Protein AF-A0A8B5Y4Z5-F1 (afdb_monomer_lite)

Structure (mmCIF, N/CA/C/O backbone):
data_AF-A0A8B5Y4Z5-F1
#
_entry.id   AF-A0A8B5Y4Z5-F1
#
loop_
_atom_site.group_PDB
_atom_site.id
_atom_site.type_symbol
_atom_site.label_atom_id
_atom_site.label_alt_id
_atom_site.label_comp_id
_atom_site.label_asym_id
_atom_site.label_entity_id
_atom_site.label_seq_id
_atom_site.pdbx_PDB_ins_code
_atom_site.Cartn_x
_atom_site.Cartn_y
_atom_site.Cartn_z
_atom_site.occupancy
_atom_site.B_iso_or_equiv
_atom_site.auth_seq_id
_atom_site.auth_comp_id
_atom_site.auth_asym_id
_atom_site.auth_atom_id
_atom_site.pdbx_PDB_model_num
ATOM 1 N N . MET A 1 1 ? 38.225 -10.756 -61.029 1.00 57.84 1 MET A N 1
ATOM 2 C CA . MET A 1 1 ? 37.101 -9.796 -60.973 1.00 57.84 1 MET A CA 1
ATOM 3 C C . MET A 1 1 ? 37.407 -8.609 -61.860 1.00 57.84 1 MET A C 1
ATOM 5 O O . MET A 1 1 ? 38.367 -7.887 -61.591 1.00 57.84 1 MET A O 1
ATOM 9 N N . ASN A 1 2 ? 36.592 -8.432 -62.895 1.00 83.44 2 ASN A N 1
ATOM 10 C CA . ASN A 1 2 ? 36.588 -7.263 -63.770 1.00 83.44 2 ASN A CA 1
ATOM 11 C C . ASN A 1 2 ? 36.219 -6.004 -62.944 1.00 83.44 2 ASN A C 1
ATOM 13 O O . ASN A 1 2 ? 35.467 -6.093 -61.970 1.00 83.44 2 ASN A O 1
ATOM 17 N N . LYS A 1 3 ? 36.760 -4.824 -63.281 1.00 79.56 3 LYS A N 1
ATOM 18 C CA . LYS A 1 3 ? 36.442 -3.559 -62.584 1.00 79.56 3 LYS A CA 1
ATOM 19 C C . LYS A 1 3 ? 34.935 -3.280 -62.596 1.00 79.56 3 LYS A C 1
ATOM 21 O O . LYS A 1 3 ? 34.400 -2.838 -61.585 1.00 79.56 3 LYS A O 1
ATOM 26 N N . GLN A 1 4 ? 34.262 -3.615 -63.695 1.00 80.06 4 GLN A N 1
ATOM 27 C CA . GLN A 1 4 ? 32.810 -3.480 -63.829 1.00 80.06 4 GLN A CA 1
ATOM 28 C C . GLN A 1 4 ? 32.056 -4.336 -62.799 1.00 80.06 4 GLN A C 1
ATOM 30 O O . GLN A 1 4 ? 31.191 -3.823 -62.100 1.00 80.06 4 GLN A O 1
ATOM 35 N N . GLU A 1 5 ? 32.460 -5.593 -62.594 1.00 86.06 5 GLU A N 1
ATOM 36 C CA . GLU A 1 5 ? 31.840 -6.486 -61.599 1.00 86.06 5 GLU A CA 1
ATOM 37 C C . GLU A 1 5 ? 31.985 -5.964 -60.162 1.00 86.06 5 GLU A C 1
ATOM 39 O O . GLU A 1 5 ? 31.072 -6.110 -59.349 1.00 86.06 5 GLU A O 1
ATOM 44 N N . LYS A 1 6 ? 33.126 -5.343 -59.826 1.00 86.38 6 LYS A N 1
ATOM 45 C CA . LYS A 1 6 ? 33.349 -4.747 -58.495 1.00 86.38 6 LYS A CA 1
ATOM 46 C C . LYS A 1 6 ? 32.409 -3.574 -58.241 1.00 86.38 6 LYS A C 1
ATOM 48 O O . LYS A 1 6 ? 31.855 -3.475 -57.150 1.00 86.38 6 LYS A O 1
ATOM 53 N N . VAL A 1 7 ? 32.220 -2.721 -59.246 1.00 86.44 7 VAL A N 1
ATOM 54 C CA . VAL A 1 7 ? 31.331 -1.556 -59.168 1.00 86.44 7 VAL A CA 1
ATOM 55 C C . VAL A 1 7 ? 29.878 -2.004 -59.016 1.00 86.44 7 VAL A C 1
ATOM 57 O O . VAL A 1 7 ? 29.193 -1.545 -58.106 1.00 86.44 7 VAL A O 1
ATOM 60 N N . THR A 1 8 ? 29.426 -2.969 -59.820 1.00 88.94 8 THR A N 1
ATOM 61 C CA . THR A 1 8 ? 28.066 -3.517 -59.707 1.00 88.94 8 THR A CA 1
ATOM 62 C C . THR A 1 8 ? 27.821 -4.145 -58.333 1.00 88.94 8 THR A C 1
ATOM 64 O O . THR A 1 8 ? 26.786 -3.902 -57.714 1.00 88.94 8 THR A O 1
ATOM 67 N N . LYS A 1 9 ? 28.793 -4.905 -57.807 1.00 90.00 9 LYS A N 1
ATOM 68 C CA . LYS A 1 9 ? 28.699 -5.510 -56.470 1.00 90.00 9 LYS A CA 1
ATOM 69 C C . LYS A 1 9 ? 28.666 -4.463 -55.353 1.00 90.00 9 LYS A C 1
ATOM 71 O O . LYS A 1 9 ? 27.927 -4.643 -54.389 1.00 90.00 9 LYS A O 1
ATOM 76 N N . TYR A 1 10 ? 29.446 -3.389 -55.477 1.00 87.94 10 TYR A N 1
ATOM 77 C CA . TYR A 1 10 ? 29.441 -2.282 -54.521 1.00 87.94 10 TYR A CA 1
ATOM 78 C C . TYR A 1 10 ? 28.060 -1.631 -54.439 1.00 87.94 10 TYR A C 1
ATOM 80 O O . TYR A 1 10 ? 27.489 -1.574 -53.353 1.00 87.94 10 TYR A O 1
ATOM 88 N N . PHE A 1 11 ? 27.489 -1.224 -55.577 1.00 88.75 11 PHE A N 1
ATOM 89 C CA . PHE A 1 11 ? 26.169 -0.591 -55.596 1.00 88.75 11 PHE A CA 1
ATOM 90 C C . PHE A 1 11 ? 25.078 -1.514 -55.047 1.00 88.75 11 PHE A C 1
ATOM 92 O O . PHE A 1 11 ? 24.266 -1.075 -54.241 1.00 88.75 11 PHE A O 1
ATOM 99 N N . ALA A 1 12 ? 25.110 -2.810 -55.377 1.00 92.06 12 ALA A N 1
ATOM 100 C CA . ALA A 1 12 ? 24.152 -3.775 -54.838 1.00 92.06 12 ALA A CA 1
ATOM 101 C C . ALA A 1 12 ? 24.201 -3.892 -53.300 1.00 92.06 12 ALA A C 1
ATOM 103 O O . ALA A 1 12 ? 23.163 -4.058 -52.658 1.00 92.06 12 ALA A O 1
ATOM 104 N N . LEU A 1 13 ? 25.393 -3.818 -52.697 1.00 90.12 13 LEU A N 1
ATOM 105 C CA . LEU A 1 13 ? 25.554 -3.819 -51.238 1.00 90.12 13 LEU A CA 1
ATOM 106 C C . LEU A 1 13 ? 25.172 -2.468 -50.623 1.00 90.12 13 LEU A C 1
ATOM 108 O O . LEU A 1 13 ? 24.533 -2.437 -49.574 1.00 90.12 13 LEU A O 1
ATOM 112 N N . PHE A 1 14 ? 25.522 -1.370 -51.291 1.00 89.62 14 PHE A N 1
ATOM 113 C CA . PHE A 1 14 ? 2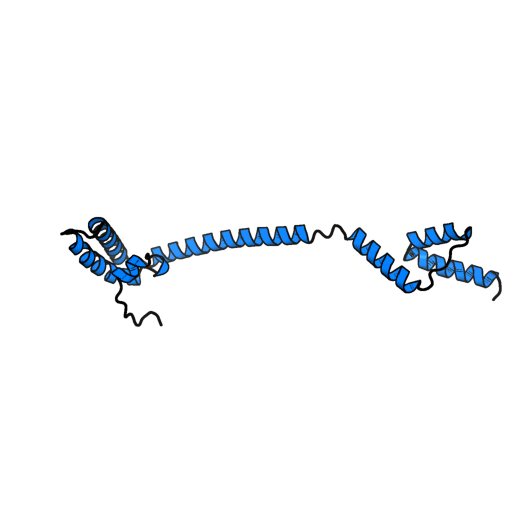5.221 -0.014 -50.850 1.00 89.62 14 PHE A CA 1
ATOM 114 C C . PHE A 1 14 ? 23.711 0.230 -50.750 1.00 89.62 14 PHE A C 1
ATOM 116 O O . PHE A 1 14 ? 23.242 0.680 -49.711 1.00 89.62 14 PHE A O 1
ATOM 123 N N . THR A 1 15 ? 22.932 -0.168 -51.762 1.00 91.69 15 THR A N 1
ATOM 124 C CA . THR A 1 15 ? 21.465 -0.022 -51.740 1.00 91.69 15 THR A CA 1
ATOM 125 C C . THR A 1 15 ? 20.826 -0.778 -50.573 1.00 91.69 15 THR A C 1
ATOM 127 O O . THR A 1 15 ? 19.868 -0.305 -49.972 1.00 91.69 15 THR A O 1
ATOM 130 N N . ARG A 1 16 ? 21.365 -1.946 -50.196 1.00 92.75 16 ARG A N 1
ATOM 131 C CA . ARG A 1 16 ? 20.882 -2.686 -49.016 1.00 92.75 16 ARG A CA 1
ATOM 132 C C . ARG A 1 16 ? 21.222 -1.968 -47.714 1.00 92.75 16 ARG A C 1
ATOM 134 O O . ARG A 1 16 ? 20.408 -1.956 -46.796 1.00 92.75 16 ARG A O 1
ATOM 141 N N . LEU A 1 17 ? 22.419 -1.387 -47.635 1.00 88.50 17 LEU A N 1
ATOM 142 C CA . LEU A 1 17 ? 22.855 -0.628 -46.468 1.00 88.50 17 LEU A CA 1
ATOM 143 C C . LEU A 1 17 ? 22.026 0.646 -46.285 1.00 88.50 17 LEU A C 1
ATOM 145 O O . LEU A 1 17 ? 21.666 0.962 -45.161 1.00 88.50 17 LEU A O 1
ATOM 149 N N . GLU A 1 18 ? 21.691 1.346 -47.365 1.00 91.31 18 GLU A N 1
ATOM 150 C CA . GLU A 1 18 ? 20.903 2.582 -47.331 1.00 91.31 18 GLU A CA 1
ATOM 151 C C . GLU A 1 18 ? 19.516 2.385 -46.704 1.00 91.31 18 GLU A C 1
ATOM 153 O O . GLU A 1 18 ? 19.073 3.221 -45.920 1.00 91.31 18 GLU A O 1
ATOM 158 N N . VAL A 1 19 ? 18.873 1.242 -46.968 1.00 92.75 19 VAL A N 1
ATOM 159 C CA . VAL A 1 19 ? 17.573 0.887 -46.374 1.00 92.75 19 VAL A CA 1
ATOM 160 C C . VAL A 1 19 ? 17.674 0.667 -44.862 1.00 92.75 19 VAL A C 1
ATOM 162 O O . VAL A 1 19 ? 16.780 1.062 -44.120 1.00 92.75 19 VAL A O 1
ATOM 165 N N . ILE A 1 20 ? 18.749 0.028 -44.396 1.00 88.94 20 ILE A N 1
ATOM 166 C CA . ILE A 1 20 ? 18.921 -0.347 -42.982 1.00 88.94 20 ILE A CA 1
ATOM 167 C C . ILE A 1 20 ? 19.523 0.809 -42.169 1.00 88.94 20 ILE A C 1
ATOM 169 O O . ILE A 1 20 ? 19.206 0.989 -40.997 1.00 88.94 20 ILE A O 1
ATOM 173 N N . ALA A 1 21 ? 20.414 1.582 -42.785 1.00 86.69 21 ALA A N 1
ATOM 174 C CA . ALA A 1 21 ? 21.290 2.540 -42.131 1.00 86.69 21 ALA A CA 1
ATOM 175 C C . ALA A 1 21 ? 21.547 3.773 -43.020 1.00 86.69 21 ALA A C 1
ATOM 177 O O . ALA A 1 21 ? 22.681 4.001 -43.463 1.00 86.69 21 ALA A O 1
ATOM 178 N N . PRO A 1 22 ? 20.526 4.616 -43.261 1.00 88.62 22 PRO A N 1
ATOM 179 C CA . PRO A 1 22 ? 20.614 5.721 -44.218 1.00 88.62 22 PRO A CA 1
ATOM 180 C C . PRO A 1 22 ? 21.686 6.750 -43.836 1.00 88.62 22 PRO A C 1
ATOM 182 O O . PRO A 1 22 ? 22.439 7.221 -44.687 1.00 88.62 22 PRO A O 1
ATOM 185 N N . LYS A 1 23 ? 21.828 7.050 -42.536 1.00 85.94 23 LYS A N 1
ATOM 186 C CA . LYS A 1 23 ? 22.854 7.976 -42.024 1.00 85.94 23 LYS A CA 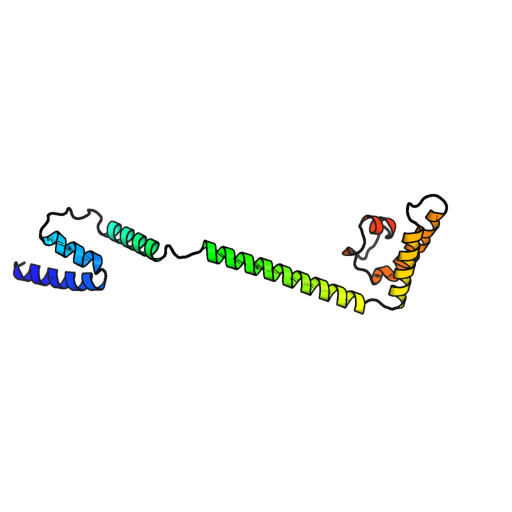1
ATOM 187 C C . LYS A 1 23 ? 24.273 7.455 -42.286 1.00 85.94 23 LYS A C 1
ATOM 189 O O . LYS A 1 23 ? 25.150 8.218 -42.682 1.00 85.94 23 LYS A O 1
ATOM 194 N N . THR A 1 24 ? 24.498 6.155 -42.095 1.00 85.81 24 THR A N 1
ATOM 195 C CA . THR A 1 24 ? 25.801 5.520 -42.340 1.00 85.81 24 THR A CA 1
ATOM 196 C C . THR A 1 24 ? 26.106 5.430 -43.831 1.00 85.81 24 THR A C 1
ATOM 198 O O . THR A 1 24 ? 27.235 5.702 -44.231 1.00 85.81 24 THR A O 1
ATOM 201 N N . ALA A 1 25 ? 25.112 5.103 -44.661 1.00 88.12 25 ALA A N 1
ATOM 202 C CA . ALA A 1 25 ? 25.267 5.066 -46.112 1.00 88.12 25 ALA A CA 1
ATOM 203 C C . ALA A 1 25 ? 25.650 6.447 -46.674 1.00 88.12 25 ALA A C 1
ATOM 205 O O . ALA A 1 25 ? 26.619 6.554 -47.423 1.00 88.12 25 ALA A O 1
ATOM 206 N N . ALA A 1 26 ? 24.978 7.516 -46.231 1.00 87.00 26 ALA A N 1
ATOM 207 C CA . ALA A 1 26 ? 25.333 8.888 -46.595 1.00 87.00 26 ALA A CA 1
ATOM 208 C C . ALA A 1 26 ? 26.771 9.249 -46.178 1.00 87.00 26 ALA A C 1
ATOM 210 O O . ALA A 1 26 ? 27.518 9.842 -46.956 1.00 87.00 26 ALA A O 1
ATOM 211 N N . MET A 1 27 ? 27.192 8.830 -44.978 1.00 83.25 27 MET A N 1
ATOM 212 C CA . MET A 1 27 ? 28.560 9.035 -44.493 1.00 83.25 27 MET A CA 1
ATOM 213 C C . MET A 1 27 ? 29.601 8.325 -45.373 1.00 83.25 27 MET A C 1
ATOM 215 O O . MET A 1 27 ? 30.643 8.894 -45.687 1.00 83.25 27 MET A O 1
ATOM 219 N N . MET A 1 28 ? 29.314 7.095 -45.813 1.00 83.50 28 MET A N 1
ATOM 220 C CA . MET A 1 28 ? 30.204 6.344 -46.705 1.00 83.50 28 MET A CA 1
ATOM 221 C C . MET A 1 28 ? 30.383 7.021 -48.067 1.00 83.50 28 MET A C 1
ATOM 223 O O . MET A 1 28 ? 31.475 6.949 -48.625 1.00 83.50 28 MET A O 1
ATOM 227 N N . VAL A 1 29 ? 29.355 7.704 -48.584 1.00 84.19 29 VAL A N 1
ATOM 228 C CA . VAL A 1 29 ? 29.453 8.472 -49.837 1.00 84.19 29 VAL A CA 1
ATOM 229 C C . VAL A 1 29 ? 30.392 9.671 -49.685 1.00 84.19 29 VAL A C 1
ATOM 231 O O . VAL A 1 29 ? 31.225 9.883 -50.565 1.00 84.19 29 VAL A O 1
ATOM 234 N N . ASP A 1 30 ? 30.339 10.403 -48.565 1.00 82.31 30 ASP A N 1
ATOM 235 C CA . ASP A 1 30 ? 31.278 11.512 -48.296 1.00 82.31 30 ASP A CA 1
ATOM 236 C C . ASP A 1 30 ? 32.737 11.026 -48.206 1.00 82.31 30 ASP A C 1
ATOM 238 O O . ASP A 1 30 ? 33.680 11.719 -48.603 1.00 82.31 30 ASP A O 1
ATOM 242 N N . PHE A 1 31 ? 32.931 9.791 -47.736 1.00 77.62 31 PHE A N 1
ATOM 243 C CA . PHE A 1 31 ? 34.246 9.169 -47.618 1.00 77.62 31 PHE A CA 1
ATOM 244 C C . PHE A 1 31 ? 34.824 8.630 -48.926 1.00 77.62 31 PHE A C 1
ATOM 246 O O . PHE A 1 31 ? 36.017 8.352 -48.963 1.00 77.62 31 PHE A O 1
ATOM 253 N N . LEU A 1 32 ? 34.067 8.540 -50.023 1.00 75.50 32 LEU A N 1
ATOM 254 C CA . LEU A 1 32 ? 34.615 8.062 -51.304 1.00 75.50 32 LEU A CA 1
ATOM 255 C C . LEU A 1 32 ? 35.784 8.924 -51.817 1.00 75.50 32 LEU A C 1
ATOM 257 O O . LEU A 1 32 ? 36.649 8.426 -52.535 1.00 75.50 32 LEU A O 1
ATOM 261 N N . SER A 1 33 ? 35.834 10.192 -51.406 1.00 69.94 33 SER A N 1
ATOM 262 C CA . SER A 1 33 ? 36.875 11.157 -51.779 1.00 69.94 33 SER A CA 1
ATOM 263 C C . SER A 1 33 ? 38.036 11.236 -50.775 1.00 69.94 33 SER A C 1
ATOM 265 O O . SER A 1 33 ? 38.989 11.978 -51.008 1.00 69.94 33 SER A O 1
ATOM 267 N N . LYS A 1 34 ? 37.966 10.526 -49.638 1.00 78.69 34 LYS A N 1
ATOM 268 C CA . LYS A 1 34 ? 38.900 10.658 -48.505 1.00 78.69 34 LYS A CA 1
ATOM 269 C C . LYS A 1 34 ? 39.376 9.284 -48.034 1.00 78.69 34 LYS A C 1
ATOM 271 O O . LYS A 1 34 ? 38.588 8.363 -47.862 1.00 78.69 34 LYS A O 1
ATOM 276 N N . TYR A 1 35 ? 40.669 9.141 -47.749 1.00 71.56 35 TYR A N 1
ATOM 277 C CA . TYR A 1 35 ? 41.153 7.918 -47.113 1.00 71.56 35 TYR A CA 1
ATOM 278 C C . TYR A 1 35 ? 40.753 7.907 -45.634 1.00 71.56 35 TYR A C 1
ATOM 280 O O . TYR A 1 35 ? 41.240 8.722 -44.851 1.00 71.56 35 TYR A O 1
ATOM 288 N N . VAL A 1 36 ? 39.881 6.973 -45.256 1.00 71.56 36 VAL A N 1
ATOM 289 C CA . VAL A 1 36 ? 39.482 6.743 -43.864 1.00 71.56 36 VAL A CA 1
ATOM 290 C C . VAL A 1 36 ? 39.914 5.338 -43.454 1.00 71.56 36 VAL A C 1
ATOM 292 O O . VAL A 1 36 ? 39.633 4.380 -44.180 1.00 71.56 36 VAL A O 1
ATOM 295 N N . PRO A 1 37 ? 40.597 5.177 -42.307 1.00 74.88 37 PRO A N 1
ATOM 296 C CA . PRO A 1 37 ? 40.953 3.858 -41.815 1.00 74.88 37 PRO A CA 1
ATOM 297 C C . PRO A 1 37 ? 39.684 3.070 -41.480 1.00 74.88 37 PRO A C 1
ATOM 299 O O . PRO A 1 37 ? 38.850 3.506 -40.687 1.00 74.88 37 PRO A O 1
ATOM 302 N N . ILE A 1 38 ? 39.555 1.885 -42.075 1.00 74.06 38 ILE A N 1
ATOM 303 C CA . ILE A 1 38 ? 38.465 0.961 -41.764 1.00 74.06 38 ILE A CA 1
ATOM 304 C C . ILE A 1 38 ? 38.657 0.473 -40.318 1.00 74.06 38 ILE A C 1
ATOM 306 O O . ILE A 1 38 ? 39.759 0.025 -39.976 1.00 74.06 38 ILE A O 1
ATOM 310 N N . PRO A 1 39 ? 37.626 0.541 -39.456 1.00 78.19 39 PRO A N 1
ATOM 311 C CA . PRO A 1 39 ? 37.713 0.012 -38.102 1.00 78.19 39 PRO A CA 1
ATOM 312 C C . PRO A 1 39 ? 38.104 -1.468 -38.122 1.00 78.19 39 PRO A C 1
ATOM 314 O O . PRO A 1 39 ? 37.492 -2.265 -38.831 1.00 78.19 39 PRO A O 1
ATOM 317 N N . LYS A 1 40 ? 39.102 -1.844 -37.313 1.00 80.75 40 LYS A N 1
ATOM 318 C CA . LYS A 1 40 ? 39.565 -3.240 -37.212 1.00 80.75 40 LYS A CA 1
ATOM 319 C C . LYS A 1 40 ? 38.438 -4.190 -36.782 1.00 80.75 40 LYS A C 1
ATOM 321 O O . LYS A 1 40 ? 38.339 -5.292 -37.302 1.00 80.75 40 LYS A O 1
ATOM 326 N N . GLU A 1 41 ? 37.564 -3.732 -35.886 1.00 87.94 41 GLU A N 1
ATOM 327 C CA . GLU A 1 41 ? 36.452 -4.501 -35.312 1.00 87.94 41 GLU A CA 1
ATOM 328 C C . GLU A 1 41 ? 35.099 -3.917 -35.750 1.00 87.94 41 GLU A C 1
ATOM 330 O O . GLU A 1 41 ? 34.295 -3.484 -34.923 1.00 87.94 41 GLU A O 1
ATOM 335 N N . PHE A 1 42 ? 34.848 -3.863 -37.062 1.00 84.75 42 PHE A N 1
ATOM 336 C CA . PHE A 1 42 ? 33.670 -3.176 -37.611 1.00 84.75 42 PHE A CA 1
ATOM 337 C C . PHE A 1 42 ? 32.336 -3.667 -37.020 1.00 84.75 42 PHE A C 1
ATOM 339 O O . PHE A 1 42 ? 31.450 -2.853 -36.773 1.00 84.75 42 PHE A O 1
ATOM 346 N N . HIS A 1 43 ? 32.207 -4.970 -36.742 1.00 87.81 43 HIS A N 1
ATOM 347 C CA . HIS A 1 43 ? 31.007 -5.545 -36.131 1.00 87.81 43 HIS A CA 1
ATOM 348 C C . HIS A 1 43 ? 30.738 -4.974 -34.734 1.00 87.81 43 HIS A C 1
ATOM 350 O O . HIS A 1 43 ? 29.626 -4.531 -34.464 1.00 87.81 43 HIS A O 1
ATOM 356 N N . LYS A 1 44 ? 31.759 -4.915 -33.871 1.00 89.38 44 LYS A N 1
ATOM 357 C CA . LYS A 1 44 ? 31.617 -4.361 -32.515 1.00 89.38 44 LYS A CA 1
ATOM 358 C C . LYS A 1 44 ? 31.353 -2.863 -32.550 1.00 89.38 44 LYS A C 1
ATOM 360 O O . LYS A 1 44 ? 30.529 -2.365 -31.792 1.00 89.38 44 LYS A O 1
ATOM 365 N N . SER A 1 45 ? 32.029 -2.133 -33.439 1.00 89.06 45 SER A N 1
ATOM 366 C CA . SER A 1 45 ? 31.782 -0.698 -33.612 1.00 89.06 45 SER A CA 1
ATOM 367 C C . SER A 1 45 ? 30.344 -0.420 -34.061 1.00 89.06 45 SER A C 1
ATOM 369 O O . SER A 1 45 ? 29.724 0.520 -33.569 1.00 89.06 45 SER A O 1
ATOM 371 N N . TRP A 1 46 ? 29.807 -1.254 -34.955 1.00 87.62 46 TRP A N 1
ATOM 372 C CA . TRP A 1 46 ? 28.419 -1.179 -35.405 1.00 87.62 46 TRP A CA 1
ATOM 373 C C . TRP A 1 46 ? 27.423 -1.452 -34.272 1.00 87.62 46 TRP A C 1
ATOM 375 O O . TRP A 1 46 ? 26.488 -0.676 -34.071 1.00 87.62 46 TRP A O 1
ATOM 385 N N . GLU A 1 47 ? 27.640 -2.523 -33.508 1.00 90.50 47 GLU A N 1
ATOM 386 C CA . GLU A 1 47 ? 26.793 -2.909 -32.376 1.00 90.50 47 GLU A CA 1
ATOM 387 C C . GLU A 1 47 ? 26.754 -1.820 -31.296 1.00 90.50 47 GLU A C 1
ATOM 389 O O . GLU A 1 47 ? 25.676 -1.378 -30.899 1.00 90.50 47 GLU A O 1
ATOM 394 N N . LEU A 1 48 ? 27.920 -1.307 -30.892 1.00 89.88 48 LEU A N 1
ATOM 395 C CA . LEU A 1 48 ? 28.018 -0.240 -29.894 1.00 89.88 48 LEU A CA 1
ATOM 396 C C . LEU A 1 48 ? 27.326 1.047 -30.350 1.00 89.88 48 LEU A C 1
ATOM 398 O O . LEU A 1 48 ? 26.626 1.680 -29.563 1.00 89.88 48 LEU A O 1
ATOM 402 N N . LYS A 1 49 ? 27.499 1.438 -31.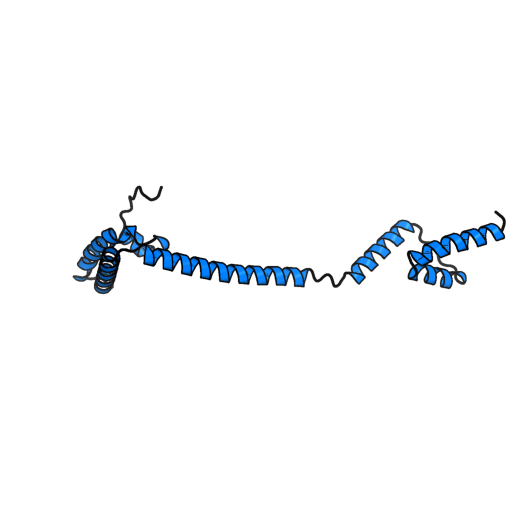619 1.00 88.56 49 LYS A N 1
ATOM 403 C CA . LYS A 1 49 ? 26.845 2.635 -32.158 1.00 88.56 49 LYS A CA 1
ATOM 404 C C . LYS A 1 49 ? 25.327 2.466 -32.227 1.00 88.56 49 LYS A C 1
ATOM 406 O O . LYS A 1 49 ? 24.609 3.384 -31.845 1.00 88.56 49 LYS A O 1
ATOM 411 N N . SER A 1 50 ? 24.851 1.294 -32.643 1.00 88.06 50 SER A N 1
ATOM 412 C CA . SER A 1 50 ? 23.416 0.981 -32.687 1.00 88.06 50 SER A CA 1
ATOM 413 C C . SER A 1 50 ? 22.791 1.046 -31.293 1.00 88.06 50 SER A C 1
ATOM 415 O O . SER A 1 50 ? 21.732 1.641 -31.116 1.00 88.06 50 SER A O 1
ATOM 417 N N . LEU A 1 51 ? 23.478 0.490 -30.290 1.00 88.31 51 LEU A N 1
ATOM 418 C CA . LEU A 1 51 ? 23.038 0.532 -28.898 1.00 88.31 51 LEU A CA 1
ATOM 419 C C . LEU A 1 51 ? 23.027 1.960 -28.349 1.00 88.31 51 LEU A C 1
ATOM 421 O O . LEU A 1 51 ? 22.069 2.354 -27.692 1.00 88.31 51 LEU A O 1
ATOM 425 N N . HIS A 1 52 ? 24.062 2.747 -28.642 1.00 87.44 52 HIS A N 1
ATOM 426 C CA . HIS A 1 52 ? 24.122 4.151 -28.249 1.00 87.44 52 HIS A CA 1
ATOM 427 C C . HIS A 1 52 ? 22.977 4.966 -28.862 1.00 87.44 52 HIS A C 1
ATOM 429 O O . HIS A 1 52 ? 22.349 5.762 -28.167 1.00 87.44 52 HIS A O 1
ATOM 435 N N . ASP A 1 53 ? 22.705 4.793 -30.155 1.00 86.44 53 ASP A N 1
ATOM 436 C CA . ASP A 1 53 ? 21.642 5.529 -30.842 1.00 86.44 53 ASP A CA 1
ATOM 437 C C . ASP A 1 53 ? 20.266 5.119 -30.314 1.00 86.44 53 ASP A C 1
ATOM 439 O O . ASP A 1 53 ? 19.470 5.993 -29.979 1.00 86.44 53 ASP A O 1
ATOM 443 N N . TRP A 1 54 ? 20.037 3.819 -30.095 1.00 85.00 54 TRP A N 1
ATOM 444 C CA . TRP A 1 54 ? 18.834 3.337 -29.415 1.00 85.00 54 TRP A CA 1
ATOM 445 C C . TRP A 1 54 ? 18.697 3.941 -28.015 1.00 85.00 54 TRP A C 1
ATOM 447 O O . TRP A 1 54 ? 17.631 4.439 -27.666 1.00 85.00 54 TRP A O 1
ATOM 457 N N . MET A 1 55 ? 19.772 3.956 -27.223 1.00 81.19 55 MET A N 1
ATOM 458 C CA . MET A 1 55 ? 19.757 4.539 -25.884 1.00 81.19 55 MET A CA 1
ATOM 459 C C . MET A 1 55 ? 19.452 6.036 -25.940 1.00 81.19 55 MET A C 1
ATOM 461 O O . MET A 1 55 ? 18.657 6.502 -25.142 1.00 81.19 55 MET A O 1
ATOM 465 N N . THR A 1 56 ? 20.029 6.774 -26.890 1.00 82.25 56 THR A N 1
ATOM 466 C CA . THR A 1 56 ? 19.826 8.224 -27.051 1.00 82.25 56 THR A CA 1
ATOM 467 C C . THR A 1 56 ? 18.402 8.552 -27.498 1.00 82.25 56 THR A C 1
ATOM 469 O O . THR A 1 56 ? 17.780 9.460 -26.960 1.00 82.25 56 THR A O 1
ATOM 472 N N . GLU A 1 57 ? 17.846 7.793 -28.442 1.00 81.75 57 GLU A N 1
ATOM 473 C CA . GLU A 1 57 ? 16.450 7.945 -28.873 1.00 81.75 57 GLU A CA 1
ATOM 474 C C . GLU A 1 57 ? 15.467 7.576 -27.751 1.00 81.75 57 GLU A C 1
ATOM 476 O O . GLU A 1 57 ? 14.409 8.191 -27.623 1.00 81.75 57 GLU A O 1
ATOM 481 N N . ASN A 1 58 ? 15.846 6.626 -26.889 1.00 76.25 58 ASN A N 1
ATOM 482 C CA . ASN A 1 58 ? 15.068 6.189 -25.730 1.00 76.25 58 ASN A CA 1
ATOM 483 C C . ASN A 1 58 ? 15.525 6.833 -24.407 1.00 76.25 58 ASN A C 1
ATOM 485 O O . ASN A 1 58 ? 15.118 6.378 -23.343 1.00 76.25 58 ASN A O 1
ATOM 489 N N . GLN A 1 59 ? 16.321 7.910 -24.425 1.00 67.69 59 GLN A N 1
ATOM 490 C CA . GLN A 1 59 ? 16.736 8.612 -23.196 1.00 67.69 59 GLN A CA 1
ATOM 491 C C . GLN A 1 59 ? 15.543 9.246 -22.469 1.00 67.69 59 GLN A C 1
ATOM 493 O O . GLN A 1 59 ? 15.566 9.384 -21.251 1.00 67.69 59 GLN A O 1
ATOM 498 N N . ASN A 1 60 ? 14.468 9.544 -23.206 1.00 64.69 60 ASN A N 1
ATOM 499 C CA . ASN A 1 60 ? 13.179 9.973 -22.660 1.00 64.69 60 ASN A CA 1
ATOM 500 C C . ASN A 1 60 ? 12.342 8.809 -22.098 1.00 64.69 60 ASN A C 1
ATOM 502 O O . ASN A 1 60 ? 11.152 8.983 -21.824 1.00 64.69 60 ASN A O 1
ATOM 506 N N . PHE A 1 61 ? 12.913 7.610 -21.944 1.00 61.94 61 PHE A N 1
ATOM 507 C CA . PHE A 1 61 ? 12.305 6.563 -21.136 1.00 61.94 61 PHE A CA 1
ATOM 508 C C . PHE A 1 61 ? 12.341 7.036 -19.685 1.00 61.94 61 PHE A C 1
ATOM 510 O O . PHE A 1 61 ? 13.305 6.824 -18.953 1.00 61.94 61 PHE A O 1
ATOM 517 N N . GLU A 1 62 ? 11.294 7.758 -19.295 1.00 71.19 62 GLU A N 1
ATOM 518 C CA . GLU A 1 62 ? 11.187 8.394 -17.989 1.00 71.19 62 GLU A CA 1
ATOM 519 C C . GLU A 1 62 ? 10.843 7.362 -16.920 1.00 71.19 62 GLU A C 1
ATOM 521 O O . GLU A 1 62 ? 9.790 7.423 -16.287 1.00 71.19 62 GLU A O 1
ATOM 526 N N . ALA A 1 63 ? 11.728 6.381 -16.746 1.00 77.31 63 ALA A N 1
ATOM 527 C CA . ALA A 1 63 ? 11.629 5.354 -15.724 1.00 77.31 63 ALA A CA 1
ATOM 528 C C . ALA A 1 63 ? 11.378 5.998 -14.359 1.00 77.31 63 ALA A C 1
ATOM 530 O O . ALA A 1 63 ? 10.450 5.606 -13.664 1.00 77.31 63 ALA A O 1
ATOM 531 N N . GLU A 1 64 ? 12.098 7.079 -14.050 1.00 79.94 64 GLU A N 1
ATOM 532 C CA . GLU A 1 64 ? 11.915 7.844 -12.818 1.00 79.94 64 GLU A CA 1
ATOM 533 C C . GLU A 1 64 ? 10.510 8.465 -12.711 1.00 79.94 64 GLU A C 1
ATOM 535 O O . GLU A 1 64 ? 9.871 8.390 -11.663 1.00 79.94 64 GLU A O 1
ATOM 540 N N . ARG A 1 65 ? 9.964 9.029 -13.797 1.00 84.31 65 ARG A N 1
ATOM 541 C CA . ARG A 1 65 ? 8.590 9.561 -13.805 1.00 84.31 65 ARG A CA 1
ATOM 542 C C . ARG A 1 65 ? 7.557 8.453 -13.621 1.00 84.31 65 ARG A C 1
ATOM 544 O O . ARG A 1 65 ? 6.587 8.638 -12.893 1.00 84.31 65 ARG A O 1
ATOM 551 N N . ILE A 1 66 ? 7.748 7.311 -14.278 1.00 87.50 66 ILE A N 1
ATOM 552 C CA . ILE A 1 66 ? 6.852 6.155 -14.173 1.00 87.50 66 ILE A CA 1
ATOM 553 C C . ILE A 1 66 ? 6.890 5.588 -12.751 1.00 87.50 66 ILE A C 1
ATOM 555 O O . ILE A 1 66 ? 5.834 5.362 -12.165 1.00 87.50 66 ILE A O 1
ATOM 559 N N . GLU A 1 67 ? 8.075 5.418 -12.169 1.00 88.81 67 GLU A N 1
ATOM 560 C CA . GLU A 1 67 ? 8.248 4.978 -10.783 1.00 88.81 67 GLU A CA 1
ATOM 561 C C . GLU A 1 67 ? 7.589 5.945 -9.797 1.00 88.81 67 GLU A C 1
ATOM 563 O O . GLU A 1 67 ? 6.851 5.515 -8.907 1.00 88.81 67 GLU A O 1
ATOM 568 N N . ASN A 1 68 ? 7.780 7.252 -9.989 1.00 91.75 68 ASN A N 1
ATOM 569 C CA . ASN A 1 68 ? 7.137 8.274 -9.168 1.00 91.75 68 ASN A CA 1
ATOM 570 C C . ASN A 1 68 ? 5.607 8.217 -9.271 1.00 91.75 68 ASN A C 1
ATOM 572 O O . ASN A 1 68 ? 4.931 8.271 -8.243 1.00 91.75 68 ASN A O 1
ATOM 576 N N . ASN A 1 69 ? 5.060 8.033 -10.476 1.00 95.00 69 ASN A N 1
ATOM 577 C CA . ASN A 1 69 ? 3.619 7.887 -10.683 1.00 95.00 69 ASN A CA 1
ATOM 578 C C . ASN A 1 69 ? 3.071 6.617 -10.015 1.00 95.00 69 ASN A C 1
ATOM 580 O O . ASN A 1 69 ? 2.041 6.659 -9.345 1.00 95.00 69 ASN A O 1
ATOM 584 N N . ILE A 1 70 ? 3.771 5.486 -10.145 1.00 96.19 70 ILE A N 1
ATOM 585 C CA . ILE A 1 70 ? 3.387 4.233 -9.478 1.00 96.19 70 ILE A CA 1
ATOM 586 C C . ILE A 1 70 ? 3.343 4.444 -7.964 1.00 96.19 70 ILE A C 1
ATOM 588 O O . ILE A 1 70 ? 2.371 4.061 -7.311 1.00 96.19 70 ILE A O 1
ATOM 592 N N . LYS A 1 71 ? 4.365 5.093 -7.403 1.00 97.12 71 LYS A N 1
ATOM 593 C CA . LYS A 1 71 ? 4.442 5.370 -5.971 1.00 97.12 71 LYS A CA 1
ATOM 594 C C . LYS A 1 71 ? 3.315 6.291 -5.498 1.00 97.12 71 LYS A C 1
ATOM 596 O O . LYS A 1 71 ? 2.691 6.001 -4.479 1.00 97.12 71 LYS A O 1
ATOM 601 N N . SER A 1 72 ? 3.007 7.360 -6.238 1.00 97.25 72 SER A N 1
ATOM 602 C CA . SER A 1 72 ? 1.911 8.266 -5.872 1.00 97.25 72 SER A CA 1
ATOM 603 C C . SER A 1 72 ? 0.547 7.578 -5.908 1.00 97.25 72 SER A C 1
ATOM 605 O O . SER A 1 72 ? -0.266 7.789 -5.007 1.00 97.25 72 SER A O 1
ATOM 607 N N . GLU A 1 73 ? 0.311 6.718 -6.901 1.00 97.88 73 GLU A N 1
ATOM 608 C CA . GLU A 1 73 ? -0.924 5.936 -6.996 1.00 97.88 73 GLU A CA 1
ATOM 609 C C . GLU A 1 73 ? -1.040 4.919 -5.854 1.00 97.88 73 GLU A C 1
ATOM 611 O O . GLU A 1 73 ? -2.098 4.793 -5.237 1.00 97.88 73 GLU A O 1
ATOM 616 N N . GLN A 1 74 ? 0.053 4.242 -5.495 1.00 97.88 74 GLN A N 1
ATOM 617 C CA . GLN A 1 74 ? 0.079 3.328 -4.348 1.00 97.88 74 GLN A CA 1
ATOM 618 C C . GLN A 1 74 ? -0.223 4.051 -3.027 1.00 97.88 74 GLN A C 1
ATOM 620 O O . GLN A 1 74 ? -1.010 3.559 -2.212 1.00 97.88 74 GLN A O 1
ATOM 625 N N . ASP A 1 75 ? 0.350 5.237 -2.816 1.00 98.12 75 ASP A N 1
ATOM 626 C CA . ASP A 1 75 ? 0.080 6.049 -1.627 1.00 98.12 75 ASP A CA 1
ATOM 627 C C . ASP A 1 75 ? -1.382 6.514 -1.574 1.00 98.12 75 ASP A C 1
ATOM 629 O O . ASP A 1 75 ? -2.001 6.527 -0.502 1.00 98.12 75 ASP A O 1
ATOM 633 N N . TYR A 1 76 ? -1.962 6.867 -2.7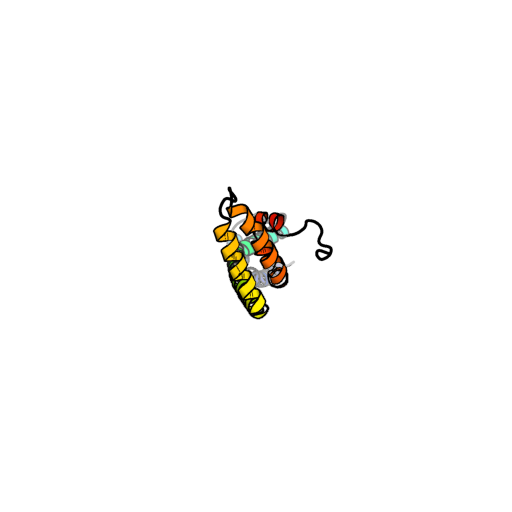22 1.00 98.19 76 TYR A N 1
ATOM 634 C CA . TYR A 1 76 ? -3.372 7.229 -2.826 1.00 98.19 76 TYR A CA 1
ATOM 635 C C . TYR A 1 76 ? -4.293 6.041 -2.512 1.00 98.19 76 TYR A C 1
ATOM 637 O O . TYR A 1 76 ? -5.185 6.153 -1.663 1.00 98.19 76 TYR A O 1
ATOM 645 N N . GLN A 1 77 ? -4.022 4.874 -3.101 1.00 97.88 77 GLN A N 1
ATOM 646 C CA . GLN A 1 77 ? -4.747 3.634 -2.821 1.00 97.88 77 GLN A CA 1
ATOM 647 C C . GLN A 1 77 ? -4.680 3.264 -1.339 1.00 97.88 77 GLN A C 1
ATOM 649 O O . GLN A 1 77 ? -5.706 2.963 -0.729 1.00 97.88 77 GLN A O 1
ATOM 654 N N . LYS A 1 78 ? -3.500 3.354 -0.716 1.00 97.94 78 LYS A N 1
ATOM 655 C CA . LYS A 1 78 ? -3.326 3.076 0.714 1.00 97.94 78 LYS A CA 1
ATOM 656 C C . LYS A 1 78 ? -4.204 3.977 1.584 1.00 97.94 78 LYS A C 1
ATOM 658 O O . LYS A 1 78 ? -4.830 3.490 2.530 1.00 97.94 78 LYS A O 1
ATOM 663 N N . LYS A 1 79 ? -4.284 5.275 1.268 1.00 98.00 79 LYS A N 1
ATOM 664 C CA . LYS A 1 79 ? -5.153 6.226 1.985 1.00 98.00 79 LYS A CA 1
ATOM 665 C C . LYS A 1 79 ? -6.627 5.850 1.840 1.00 98.00 79 LYS A C 1
ATOM 667 O O . LYS A 1 79 ? -7.333 5.783 2.847 1.00 98.00 79 LYS A O 1
ATOM 672 N N . LEU A 1 80 ? -7.074 5.553 0.620 1.00 98.00 80 LEU A N 1
ATOM 673 C CA . LEU A 1 80 ? -8.455 5.146 0.350 1.00 98.00 80 LEU A CA 1
ATOM 674 C C . LEU A 1 80 ? -8.825 3.851 1.075 1.00 98.00 80 LEU A C 1
ATOM 676 O O . LEU A 1 80 ? -9.826 3.817 1.785 1.00 98.00 80 LEU A O 1
ATOM 680 N N . ILE A 1 81 ? -7.996 2.811 0.961 1.00 97.75 81 ILE A N 1
ATOM 681 C CA . ILE A 1 81 ? -8.217 1.525 1.633 1.00 97.75 81 ILE A CA 1
ATOM 682 C C . ILE A 1 81 ? -8.310 1.734 3.144 1.00 97.75 81 ILE A C 1
ATOM 684 O O . ILE A 1 81 ? -9.239 1.238 3.773 1.00 97.75 81 ILE A O 1
ATOM 688 N N . THR A 1 82 ? -7.405 2.523 3.728 1.00 97.19 82 THR A N 1
ATOM 689 C CA . THR A 1 82 ? -7.434 2.827 5.166 1.00 97.19 82 THR A CA 1
ATOM 690 C C . THR A 1 82 ? -8.745 3.505 5.567 1.00 97.19 82 THR A C 1
ATOM 692 O O . THR A 1 82 ? -9.356 3.133 6.571 1.00 97.19 82 THR A O 1
ATOM 695 N N . SER A 1 83 ? -9.222 4.469 4.776 1.00 97.12 83 SER A N 1
ATOM 696 C CA . SER A 1 83 ? -10.498 5.148 5.022 1.00 97.12 83 SER A CA 1
ATOM 697 C C . SER A 1 83 ? -11.693 4.194 4.916 1.00 97.12 83 SER A C 1
ATOM 699 O O . SER A 1 83 ? -12.554 4.184 5.797 1.00 97.12 83 SER A O 1
ATOM 701 N N . ILE A 1 84 ? -11.719 3.334 3.899 1.00 97.75 84 ILE A N 1
ATOM 702 C CA . ILE A 1 84 ? -12.807 2.374 3.685 1.00 97.75 84 ILE A CA 1
ATOM 703 C C . ILE A 1 84 ? -12.827 1.327 4.797 1.00 97.75 84 ILE A C 1
ATOM 705 O O . ILE A 1 84 ? -13.877 1.082 5.390 1.00 97.75 84 ILE A O 1
ATOM 709 N N . VAL A 1 85 ? -11.675 0.730 5.111 1.00 96.44 85 VAL A N 1
ATOM 710 C CA . VAL A 1 85 ? -11.554 -0.304 6.145 1.00 96.44 85 VAL A CA 1
ATOM 711 C C . VAL A 1 85 ? -11.920 0.267 7.507 1.00 96.44 85 VAL A C 1
ATOM 713 O O . VAL A 1 85 ? -12.722 -0.341 8.211 1.00 96.44 85 VAL A O 1
ATOM 716 N N . SER A 1 86 ? -11.402 1.444 7.871 1.00 93.19 86 SER A N 1
ATOM 717 C CA . SER A 1 86 ? -11.753 2.087 9.143 1.00 93.19 86 SER A CA 1
ATOM 718 C C . SER A 1 86 ? -13.251 2.378 9.233 1.00 93.19 86 SER A C 1
ATOM 720 O O . SER A 1 86 ? -13.882 1.969 10.204 1.00 93.19 86 SER A O 1
ATOM 722 N N . SER A 1 87 ? -13.847 2.992 8.208 1.00 94.69 87 SER A N 1
ATOM 723 C CA . SER A 1 87 ? -15.285 3.304 8.187 1.00 94.69 87 SER A CA 1
ATOM 724 C C . SER A 1 87 ? -16.151 2.046 8.263 1.00 94.69 87 SER A C 1
ATOM 726 O O . SER A 1 87 ? -17.098 1.990 9.044 1.00 94.69 87 SER A O 1
ATOM 728 N N . SER A 1 88 ? -15.798 1.010 7.500 1.00 93.94 88 SER A N 1
ATOM 729 C CA . SER A 1 88 ? -16.526 -0.264 7.484 1.00 93.94 88 SER A CA 1
ATOM 730 C C . SER A 1 88 ? -16.411 -0.988 8.822 1.00 93.94 88 SER A C 1
ATOM 732 O O . SER A 1 88 ? -17.398 -1.516 9.329 1.00 93.94 88 SER A O 1
ATOM 734 N N . THR A 1 89 ? -15.222 -0.964 9.428 1.00 91.44 89 THR A N 1
ATOM 735 C CA . THR A 1 89 ? -14.980 -1.545 10.753 1.00 91.44 89 THR A CA 1
ATOM 736 C C . THR A 1 89 ? -15.808 -0.823 11.810 1.00 91.44 89 THR A C 1
ATOM 738 O O . THR A 1 89 ? -16.501 -1.480 12.580 1.00 91.44 89 THR A O 1
ATOM 741 N N . TRP A 1 90 ? -15.805 0.515 11.816 1.00 89.38 90 TRP A N 1
ATOM 742 C CA . TRP A 1 90 ? -16.624 1.309 12.735 1.00 89.38 90 TRP A CA 1
ATOM 743 C C . TRP A 1 90 ? -18.116 1.038 12.566 1.00 89.38 90 TRP A C 1
ATOM 745 O O . TRP A 1 90 ? -18.812 0.834 13.558 1.00 89.38 90 TRP A O 1
ATOM 755 N N . LEU A 1 91 ? -18.605 0.996 11.326 1.00 92.25 91 LEU A N 1
ATOM 756 C CA . LEU A 1 91 ? -20.006 0.707 11.036 1.00 92.25 91 LEU A CA 1
ATOM 757 C C . LEU A 1 91 ? -20.401 -0.685 11.537 1.00 92.25 91 LEU A C 1
ATOM 759 O O . LEU A 1 91 ? -21.394 -0.829 12.248 1.00 92.25 91 LEU A O 1
ATOM 763 N N . ASN A 1 92 ? -19.604 -1.701 11.207 1.00 90.25 92 ASN A N 1
ATOM 764 C CA . ASN A 1 92 ? -19.845 -3.066 11.655 1.00 90.25 92 ASN A CA 1
ATOM 765 C C . ASN A 1 92 ? -19.816 -3.168 13.186 1.00 90.25 92 ASN A C 1
ATOM 767 O O . ASN A 1 92 ? -20.669 -3.826 13.777 1.00 90.25 92 ASN A O 1
ATOM 771 N N . GLN A 1 93 ? -18.887 -2.459 13.833 1.00 86.88 93 GLN A N 1
ATOM 772 C CA . GLN A 1 93 ? -18.808 -2.404 15.287 1.00 86.88 93 GLN A CA 1
ATOM 773 C C . GLN A 1 93 ? -20.080 -1.808 15.894 1.00 86.88 93 GLN A C 1
ATOM 775 O O . GLN A 1 93 ? -20.649 -2.392 16.807 1.00 86.88 93 GLN A O 1
ATOM 780 N N . ILE A 1 94 ? -20.558 -0.674 15.374 1.00 87.19 94 ILE A N 1
ATOM 781 C CA . ILE A 1 94 ? -21.778 -0.018 15.862 1.00 87.19 94 ILE A CA 1
ATOM 782 C C . ILE A 1 94 ? -23.000 -0.926 15.680 1.00 87.19 94 ILE A C 1
ATOM 784 O O . ILE A 1 94 ? -23.823 -1.022 16.590 1.00 87.19 94 ILE A O 1
ATOM 788 N N . ASN A 1 95 ? -23.096 -1.618 14.542 1.00 88.50 95 ASN A N 1
ATOM 789 C CA . ASN A 1 95 ? -24.194 -2.541 14.252 1.00 88.50 95 ASN A CA 1
ATOM 790 C C . ASN A 1 95 ? -24.170 -3.794 15.143 1.00 88.50 95 ASN A C 1
ATOM 792 O O . ASN A 1 95 ? -25.225 -4.342 15.450 1.00 88.50 95 ASN A O 1
ATOM 796 N N . GLY A 1 96 ? -22.984 -4.242 15.564 1.00 85.81 96 GLY A N 1
ATOM 797 C CA . GLY A 1 96 ? -22.812 -5.408 16.431 1.00 85.81 96 GLY A CA 1
ATOM 798 C C . GLY A 1 96 ? -23.067 -5.151 17.921 1.00 85.81 96 GLY A C 1
ATOM 799 O O . GLY A 1 96 ? -23.181 -6.109 18.684 1.00 85.81 96 GLY A O 1
ATOM 800 N N . ILE A 1 97 ? -23.157 -3.889 18.361 1.00 89.62 97 ILE A N 1
ATOM 801 C CA . ILE A 1 97 ? -23.357 -3.544 19.776 1.00 89.62 97 ILE A CA 1
ATOM 802 C C . ILE A 1 97 ? -24.854 -3.467 20.105 1.00 89.62 97 ILE A C 1
ATOM 804 O O . ILE A 1 97 ? -25.600 -2.646 19.566 1.00 89.62 97 ILE A O 1
ATOM 808 N N . THR A 1 98 ? -25.281 -4.267 21.081 1.00 90.94 98 THR A N 1
ATOM 809 C CA . THR A 1 98 ? -26.651 -4.247 21.619 1.00 90.94 98 THR A CA 1
ATOM 810 C C . THR A 1 98 ? -26.917 -3.023 22.501 1.00 90.94 98 THR A C 1
ATOM 812 O O . THR A 1 98 ? -26.011 -2.432 23.087 1.00 90.94 98 THR A O 1
ATOM 815 N N . GLU A 1 99 ? -28.187 -2.650 22.674 1.00 89.62 99 GLU A N 1
ATOM 816 C CA . GLU A 1 99 ? -28.558 -1.479 23.481 1.00 89.62 99 GLU A CA 1
ATOM 817 C C . GLU A 1 99 ? -28.211 -1.630 24.978 1.00 89.62 99 GLU A C 1
ATOM 819 O O . GLU A 1 99 ? -27.919 -0.647 25.659 1.00 89.62 99 GLU A O 1
ATOM 824 N N . SER A 1 100 ? -28.190 -2.857 25.516 1.00 90.25 100 SER A N 1
ATOM 825 C CA . SER A 1 100 ? -27.661 -3.123 26.864 1.00 90.25 100 SER A CA 1
ATOM 826 C C . SER A 1 100 ? -26.169 -2.823 26.945 1.00 90.25 100 SER A C 1
ATOM 828 O O . SER A 1 100 ? -25.762 -2.050 27.805 1.00 90.25 100 SER A O 1
ATOM 830 N N . GLN A 1 101 ? -25.380 -3.327 25.993 1.00 90.25 101 GLN A N 1
ATOM 831 C CA . GLN A 1 101 ? -23.941 -3.068 25.948 1.00 90.25 101 GLN A CA 1
ATOM 832 C C . GLN A 1 101 ? -23.648 -1.569 25.783 1.00 90.25 101 GLN A C 1
ATOM 834 O O . GLN A 1 101 ? -22.766 -1.053 26.460 1.00 90.25 101 GLN A O 1
ATOM 839 N N . LYS A 1 102 ? -24.419 -0.822 24.975 1.00 89.12 102 LYS A N 1
ATOM 840 C CA . LYS A 1 102 ? -24.276 0.648 24.895 1.00 89.12 102 LYS A CA 1
ATOM 841 C C . LYS A 1 102 ? -24.492 1.327 26.247 1.00 89.12 102 LYS A C 1
ATOM 843 O O . LYS A 1 102 ? -23.726 2.220 26.608 1.00 89.12 102 LYS A O 1
ATOM 848 N N . ARG A 1 103 ? -25.518 0.921 27.001 1.00 91.38 103 ARG A N 1
ATOM 849 C CA . ARG A 1 103 ? -25.796 1.476 28.337 1.00 91.38 103 ARG A CA 1
ATOM 850 C C . ARG A 1 103 ? -24.667 1.175 29.316 1.00 91.38 103 ARG A C 1
ATOM 852 O O . ARG A 1 103 ? -24.222 2.093 30.005 1.00 91.38 103 ARG A O 1
ATOM 859 N N . ASP A 1 104 ? -24.165 -0.054 29.313 1.00 90.88 104 ASP A N 1
ATOM 860 C CA . ASP A 1 104 ? -23.050 -0.474 30.166 1.00 90.88 104 ASP A CA 1
ATOM 861 C C . ASP A 1 104 ? -21.765 0.310 29.820 1.00 90.88 104 ASP A C 1
ATOM 863 O O . ASP A 1 104 ? -21.079 0.807 30.712 1.00 90.88 104 ASP A O 1
ATOM 867 N N . LEU A 1 105 ? -21.491 0.567 28.531 1.00 88.31 105 LEU A N 1
ATOM 868 C CA . LEU A 1 105 ? -20.373 1.417 28.085 1.00 88.31 105 LEU A CA 1
ATOM 869 C C . LEU A 1 105 ? -20.492 2.869 28.561 1.00 88.31 105 LEU A C 1
ATOM 871 O O . LEU A 1 105 ? -19.50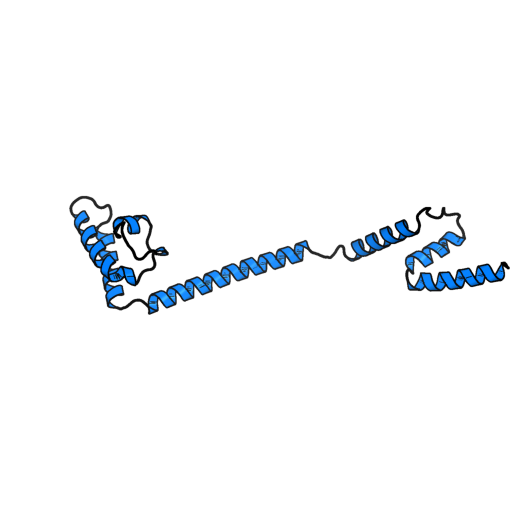3 3.488 28.966 1.00 88.31 105 LEU A O 1
ATOM 875 N N . VAL A 1 106 ? -21.698 3.437 28.517 1.00 91.00 106 VAL A N 1
ATOM 876 C CA . VAL A 1 106 ? -21.958 4.792 29.024 1.00 91.00 106 VAL A CA 1
ATOM 877 C C . VAL A 1 106 ? -21.779 4.838 30.543 1.00 91.00 106 VAL A C 1
ATOM 879 O O . VAL A 1 106 ? -21.171 5.780 31.060 1.00 91.00 106 VAL A O 1
ATOM 882 N N . ALA A 1 107 ? -22.255 3.820 31.264 1.00 91.25 107 ALA A N 1
ATOM 883 C CA . ALA A 1 107 ? -22.069 3.697 32.706 1.00 91.25 107 ALA A CA 1
ATOM 884 C C . ALA A 1 107 ? -20.581 3.577 33.071 1.00 91.25 107 ALA A C 1
ATOM 886 O O . ALA A 1 107 ? -20.095 4.350 33.899 1.00 91.25 107 ALA A O 1
ATOM 887 N N . TRP A 1 108 ? -19.834 2.711 32.380 1.00 88.94 108 TRP A N 1
ATOM 888 C CA . TRP A 1 108 ? -18.381 2.590 32.507 1.00 88.94 108 TRP A CA 1
ATOM 889 C C . TRP A 1 108 ? -17.679 3.937 32.309 1.00 88.94 108 TRP A C 1
ATOM 891 O O . TRP A 1 108 ? -16.926 4.376 33.180 1.00 88.94 108 TRP A O 1
ATOM 901 N N . LYS A 1 109 ? -17.982 4.655 31.217 1.00 88.94 109 LYS A N 1
ATOM 902 C CA . LYS A 1 109 ? -17.405 5.981 30.935 1.00 88.94 109 LYS A CA 1
ATOM 903 C C . LYS A 1 109 ? -17.663 6.966 32.079 1.00 88.94 109 LYS A C 1
ATOM 905 O O . LYS A 1 109 ? -16.778 7.745 32.442 1.00 88.94 109 LYS A O 1
ATOM 910 N N . ASN A 1 110 ? -18.858 6.932 32.668 1.00 91.56 110 ASN A N 1
ATOM 911 C CA . ASN A 1 110 ? -19.212 7.772 33.809 1.00 91.56 110 ASN A CA 1
ATOM 912 C C . ASN A 1 110 ? -18.428 7.394 35.074 1.00 91.56 110 ASN A C 1
ATOM 914 O O . ASN A 1 110 ? -17.960 8.290 35.782 1.00 91.56 110 ASN A O 1
ATOM 918 N N . PHE A 1 111 ? -18.245 6.101 35.349 1.00 89.94 111 PHE A N 1
ATOM 919 C CA . PHE A 1 111 ? -17.446 5.630 36.479 1.00 89.94 111 PHE A CA 1
ATOM 920 C C . PHE A 1 111 ? -15.963 5.974 36.324 1.00 89.94 111 PHE A C 1
ATOM 922 O O . PHE A 1 111 ? -15.380 6.521 37.258 1.00 89.94 111 PHE A O 1
ATOM 929 N N . ILE A 1 112 ? -15.377 5.790 35.137 1.00 86.81 112 ILE A N 1
ATOM 930 C CA . ILE A 1 112 ? -13.993 6.201 34.842 1.00 86.81 112 ILE A CA 1
ATOM 931 C C . ILE A 1 112 ? -13.816 7.716 35.009 1.00 86.81 112 ILE A C 1
ATOM 933 O O . ILE A 1 112 ? -12.846 8.169 35.619 1.00 86.81 112 ILE A O 1
ATOM 937 N N . LYS A 1 113 ? -14.783 8.522 34.550 1.00 87.88 113 LYS A N 1
ATOM 938 C CA . LYS A 1 113 ? -14.760 9.979 34.756 1.00 87.88 113 LYS A CA 1
ATOM 939 C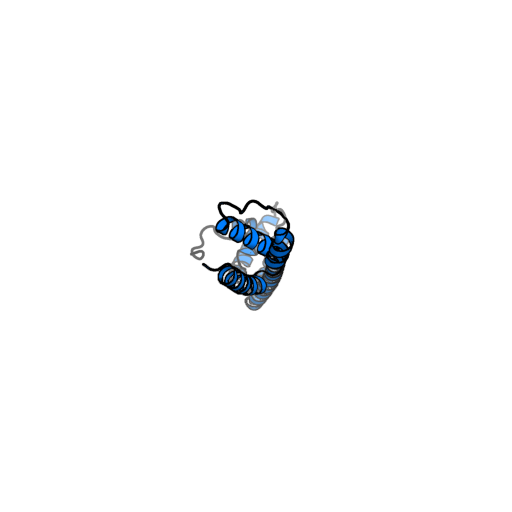 C . LYS A 1 113 ? -14.785 10.356 36.243 1.00 87.88 113 LYS A C 1
ATOM 941 O O . LYS A 1 113 ? -14.104 11.298 36.638 1.00 87.88 113 LYS A O 1
ATOM 946 N N . ARG A 1 114 ? -15.559 9.639 37.067 1.00 87.50 114 ARG A N 1
ATOM 947 C CA . ARG A 1 114 ? -15.635 9.851 38.527 1.00 87.50 114 ARG A CA 1
ATOM 948 C C . ARG A 1 114 ? -14.410 9.321 39.274 1.00 87.50 114 ARG A C 1
ATOM 950 O O . ARG A 1 114 ? -14.049 9.882 40.305 1.00 87.50 114 ARG A O 1
ATOM 957 N N . TYR A 1 115 ? -13.772 8.271 38.763 1.00 86.50 115 TYR A N 1
ATOM 958 C CA . TYR A 1 115 ? -12.527 7.727 39.299 1.00 86.50 115 TYR A CA 1
ATOM 959 C C . TYR A 1 115 ? -11.381 8.749 39.207 1.00 86.50 115 TYR A C 1
ATOM 961 O O . TYR A 1 115 ? -10.690 8.997 40.201 1.00 86.50 115 TYR A O 1
ATOM 969 N N . GLY A 1 116 ? -11.215 9.405 38.052 1.00 84.25 116 GLY A N 1
ATOM 970 C CA . GLY A 1 116 ? -10.223 10.467 37.863 1.00 84.25 116 GLY A CA 1
ATOM 971 C C . GLY A 1 116 ? -8.797 10.009 38.198 1.00 84.25 116 GLY A C 1
ATOM 972 O O . GLY A 1 116 ? -8.290 9.072 37.595 1.00 84.25 116 GLY A O 1
ATOM 973 N N . LYS A 1 117 ? -8.145 10.667 39.170 1.00 80.06 117 LYS A N 1
ATOM 974 C CA . LYS A 1 117 ? -6.781 10.329 39.637 1.00 80.06 117 LYS A CA 1
ATOM 975 C C . LYS A 1 117 ? -6.725 9.172 40.654 1.00 80.06 117 LYS A C 1
ATOM 977 O O . LYS A 1 117 ? -5.649 8.869 41.156 1.00 80.06 117 LYS A O 1
ATOM 982 N N . GLY A 1 118 ? -7.860 8.566 41.014 1.00 77.38 118 GLY A N 1
ATOM 983 C CA . GLY A 1 118 ? -7.892 7.395 41.898 1.00 77.38 118 GLY A CA 1
ATOM 984 C C . GLY A 1 118 ? -7.482 7.651 43.355 1.00 77.38 118 GLY A C 1
ATOM 985 O O . GLY A 1 118 ? -7.029 6.734 44.041 1.00 77.38 118 GLY A O 1
ATOM 986 N N . THR A 1 119 ? -7.624 8.879 43.859 1.00 76.69 119 THR A N 1
ATOM 987 C CA . THR A 1 119 ? -7.286 9.237 45.246 1.00 76.69 119 THR A CA 1
ATOM 988 C C . THR A 1 119 ? -8.520 9.254 46.161 1.00 76.69 119 THR A C 1
ATOM 990 O O . THR A 1 119 ? -9.620 9.636 45.756 1.00 76.69 119 THR A O 1
ATOM 993 N N . GLY A 1 120 ? -8.347 8.819 47.416 1.00 80.12 120 GLY A N 1
ATOM 994 C CA . GLY A 1 120 ? -9.397 8.829 48.446 1.00 80.12 120 GLY A CA 1
ATOM 995 C C . GLY A 1 120 ? -10.638 7.993 48.097 1.00 80.12 120 GLY A C 1
ATOM 996 O O . GLY A 1 120 ? -10.530 6.886 47.566 1.00 80.12 120 GLY A O 1
ATOM 997 N N . ASN A 1 121 ? -11.827 8.544 48.374 1.00 79.62 121 ASN A N 1
ATOM 998 C CA . ASN A 1 121 ? -13.130 7.891 48.163 1.00 79.62 121 ASN A CA 1
ATOM 999 C C . ASN A 1 121 ? -13.443 7.538 46.700 1.00 79.62 121 ASN A C 1
ATOM 1001 O O . ASN A 1 121 ? -14.355 6.751 46.445 1.00 79.62 121 ASN A O 1
ATOM 1005 N N . ASN A 1 122 ? -12.704 8.083 45.733 1.00 80.88 122 ASN A N 1
ATOM 1006 C CA . ASN A 1 122 ? -12.971 7.855 44.314 1.00 80.88 122 ASN A CA 1
ATOM 1007 C C . ASN A 1 122 ? -12.480 6.486 43.818 1.00 80.88 122 ASN A C 1
ATOM 1009 O O . ASN A 1 122 ? -12.919 6.042 42.759 1.00 80.88 122 ASN A O 1
ATOM 1013 N N . LYS A 1 123 ? -11.647 5.772 44.594 1.00 81.69 123 LYS A N 1
ATOM 1014 C CA . LYS A 1 123 ? -11.180 4.413 44.259 1.00 81.69 123 LYS A CA 1
ATOM 1015 C C . LYS A 1 123 ? -12.318 3.409 44.061 1.00 81.69 123 LYS A C 1
ATOM 1017 O O . LYS A 1 123 ? -12.181 2.501 43.250 1.00 81.69 123 LYS A O 1
ATOM 1022 N N . ARG A 1 124 ? -13.452 3.591 44.749 1.00 84.12 124 ARG A N 1
ATOM 1023 C CA . ARG A 1 124 ? -14.619 2.697 44.633 1.00 84.12 124 ARG A CA 1
ATOM 1024 C C . ARG A 1 124 ? -15.182 2.632 43.212 1.00 84.12 124 ARG A C 1
ATOM 1026 O O . ARG A 1 124 ? -15.582 1.565 42.767 1.00 84.12 124 ARG A O 1
ATOM 1033 N N . TYR A 1 125 ? -15.120 3.745 42.476 1.00 86.31 125 TYR A N 1
ATOM 1034 C CA . TYR A 1 125 ? -15.650 3.817 41.115 1.00 86.31 125 TYR A CA 1
ATOM 1035 C C . TYR A 1 125 ? -14.849 2.966 40.123 1.00 86.31 125 TYR A C 1
ATOM 1037 O O . TYR A 1 125 ? -15.364 2.658 39.056 1.00 86.31 125 TYR A O 1
ATOM 1045 N N . LEU A 1 126 ? -13.621 2.551 40.464 1.00 84.44 126 LEU A N 1
ATOM 1046 C CA . LEU A 1 126 ? -12.861 1.608 39.642 1.00 84.44 126 LEU A CA 1
ATOM 1047 C C . LEU A 1 126 ? -13.496 0.212 39.655 1.00 84.44 126 LEU A C 1
ATOM 1049 O O . LEU A 1 126 ? -13.556 -0.441 38.619 1.00 84.44 126 LEU A O 1
ATOM 1053 N N . ALA A 1 127 ? -13.996 -0.239 40.809 1.00 85.69 127 ALA A N 1
ATOM 1054 C CA . ALA A 1 127 ? -14.671 -1.530 40.917 1.00 85.69 127 ALA A CA 1
ATOM 1055 C C . ALA A 1 127 ? -15.994 -1.531 40.135 1.00 85.69 127 ALA A C 1
ATOM 1057 O O . ALA A 1 127 ? -16.267 -2.468 39.385 1.00 85.69 127 ALA A O 1
ATOM 1058 N N . ASP A 1 128 ? -16.766 -0.446 40.245 1.00 88.44 128 ASP A N 1
ATOM 1059 C CA . ASP A 1 128 ? -18.000 -0.270 39.473 1.00 88.44 128 ASP A CA 1
ATOM 1060 C C . ASP A 1 128 ? -17.714 -0.196 37.964 1.00 88.44 128 ASP A C 1
ATOM 1062 O O . ASP A 1 128 ? -18.400 -0.840 37.172 1.00 88.44 128 ASP A O 1
ATOM 1066 N N . ALA A 1 129 ? -16.657 0.519 37.555 1.00 87.44 129 ALA A N 1
ATOM 1067 C CA . ALA A 1 129 ? -16.220 0.558 36.161 1.00 87.44 129 ALA A CA 1
ATOM 1068 C C . ALA A 1 129 ? -15.879 -0.847 35.640 1.00 87.44 129 ALA A C 1
ATOM 1070 O O . ALA A 1 129 ? -16.385 -1.242 34.593 1.00 87.44 129 ALA A O 1
ATOM 1071 N N . ARG A 1 130 ? -15.083 -1.634 36.374 1.00 84.88 130 ARG A N 1
ATOM 1072 C CA . ARG A 1 130 ? -14.737 -3.013 35.982 1.00 84.88 130 ARG A CA 1
ATOM 1073 C C . ARG A 1 130 ? -15.976 -3.873 35.750 1.00 84.88 130 ARG A C 1
ATOM 1075 O O . ARG A 1 130 ? -16.071 -4.532 34.721 1.00 84.88 130 ARG A O 1
ATOM 1082 N N . LYS A 1 131 ? -16.954 -3.797 36.656 1.00 87.50 131 LYS A N 1
ATOM 1083 C CA . LYS A 1 131 ? -18.200 -4.568 36.563 1.00 87.50 131 LYS A CA 1
ATOM 1084 C C . LYS A 1 131 ? -19.026 -4.221 35.322 1.00 87.50 131 LYS A C 1
ATOM 1086 O O . LYS A 1 131 ? -19.598 -5.112 34.702 1.00 87.50 131 LYS A O 1
ATOM 1091 N N . GLU A 1 132 ? -19.107 -2.944 34.954 1.00 88.06 132 GLU A N 1
ATOM 1092 C CA . GLU A 1 132 ? -19.790 -2.541 33.717 1.00 88.06 132 GLU A CA 1
ATOM 1093 C C . GLU A 1 132 ? -18.984 -2.921 32.465 1.00 88.06 132 GLU A C 1
ATOM 1095 O O . GLU A 1 132 ? -19.558 -3.330 31.456 1.00 88.06 132 GLU A O 1
ATOM 1100 N N . MET A 1 133 ? -17.650 -2.874 32.539 1.00 85.88 133 MET A N 1
ATOM 1101 C CA . MET A 1 133 ? -16.775 -3.280 31.439 1.00 85.88 133 MET A CA 1
ATOM 1102 C C . MET A 1 133 ? -16.860 -4.782 31.146 1.00 85.88 133 MET A C 1
ATOM 1104 O O . MET A 1 133 ? -16.882 -5.160 29.980 1.00 85.88 133 MET A O 1
ATOM 1108 N N . GLU A 1 134 ? -16.967 -5.641 32.164 1.00 85.38 134 GLU A N 1
ATOM 1109 C CA . GLU A 1 134 ? -17.142 -7.093 31.983 1.00 85.38 134 GLU A CA 1
ATOM 1110 C C . GLU A 1 134 ? -18.394 -7.433 31.160 1.00 85.38 134 GLU A C 1
ATOM 1112 O O . GLU A 1 134 ? -18.354 -8.307 30.294 1.00 85.38 134 GLU A O 1
ATOM 1117 N N . LYS A 1 135 ? -19.499 -6.704 31.366 1.00 85.88 135 LYS A N 1
ATOM 1118 C CA . LYS A 1 135 ? -20.744 -6.900 30.603 1.00 85.88 135 LYS A CA 1
ATOM 1119 C C . LYS A 1 135 ? -20.610 -6.459 29.145 1.00 85.88 135 LYS A C 1
ATOM 1121 O O . LYS A 1 135 ? -21.185 -7.080 28.249 1.00 85.88 135 LYS A O 1
ATOM 1126 N N . ALA A 1 136 ? -19.844 -5.396 28.902 1.00 84.38 136 ALA A N 1
ATOM 1127 C CA . ALA A 1 136 ? -19.669 -4.805 27.581 1.00 84.38 136 ALA A CA 1
ATOM 1128 C C . ALA A 1 136 ? -18.440 -5.324 26.808 1.00 84.38 136 ALA A C 1
ATOM 1130 O O . ALA A 1 136 ? -18.332 -5.051 25.615 1.00 84.38 136 ALA A O 1
ATOM 1131 N N . GLN A 1 137 ? -17.539 -6.090 27.439 1.00 81.44 137 GLN A N 1
ATOM 1132 C CA . GLN A 1 137 ? -16.258 -6.530 26.864 1.00 81.44 137 GLN A CA 1
ATOM 1133 C C . GLN A 1 137 ? -16.421 -7.254 25.524 1.00 81.44 137 GLN A C 1
ATOM 1135 O O . GLN A 1 137 ? -15.636 -7.037 24.607 1.00 81.44 137 GLN A O 1
ATOM 1140 N N . SER A 1 138 ? -17.448 -8.096 25.394 1.00 82.19 138 SER A N 1
ATOM 1141 C CA . SER A 1 138 ? -17.734 -8.845 24.160 1.00 82.19 138 SER A CA 1
ATOM 1142 C C . SER A 1 138 ? -18.067 -7.948 22.962 1.00 82.19 138 SER A C 1
ATOM 1144 O O . SER A 1 138 ? -17.977 -8.391 21.821 1.00 82.19 138 SER A O 1
ATOM 1146 N N . ALA A 1 139 ? -18.434 -6.693 23.220 1.00 81.06 139 ALA A N 1
ATOM 1147 C CA . ALA A 1 139 ? -18.850 -5.714 22.229 1.00 81.06 139 ALA A CA 1
ATOM 1148 C C . ALA A 1 139 ? -17.743 -4.714 21.861 1.00 81.06 139 ALA A C 1
ATOM 1150 O O . ALA A 1 139 ? -17.978 -3.861 21.007 1.00 81.06 139 ALA A O 1
ATOM 1151 N N . ILE A 1 140 ? -16.567 -4.767 22.504 1.00 79.12 140 ILE A N 1
ATOM 1152 C CA . ILE A 1 140 ? -15.450 -3.847 22.249 1.00 79.12 140 ILE A CA 1
ATOM 1153 C C . ILE A 1 140 ? -14.227 -4.644 21.792 1.00 79.12 140 ILE A C 1
ATOM 1155 O O . ILE A 1 140 ? -13.774 -5.541 22.504 1.00 79.12 140 ILE A O 1
ATOM 1159 N N . PRO A 1 141 ? -13.619 -4.301 20.652 1.00 76.62 141 PRO A N 1
ATOM 1160 C CA . PRO A 1 141 ? -12.379 -4.924 20.244 1.00 76.62 141 PRO A CA 1
ATOM 1161 C C . PRO A 1 141 ? -11.193 -4.376 21.052 1.00 76.62 141 PRO A C 1
ATOM 1163 O O . PRO A 1 141 ? -11.117 -3.190 21.376 1.00 76.62 141 PRO A O 1
ATOM 1166 N N . VAL A 1 142 ? -10.223 -5.251 21.328 1.00 74.62 142 VAL A N 1
ATOM 1167 C CA . VAL A 1 142 ? -9.061 -4.975 22.195 1.00 74.62 142 VAL A CA 1
ATOM 1168 C C . VAL A 1 142 ? -8.272 -3.732 21.766 1.00 74.62 142 VAL A C 1
ATOM 1170 O O . VAL A 1 142 ? -7.820 -2.975 22.617 1.00 74.62 142 VAL A O 1
ATOM 1173 N N . TRP A 1 143 ? -8.149 -3.474 20.462 1.00 74.25 143 TRP A N 1
ATOM 1174 C CA . TRP A 1 143 ? -7.362 -2.360 19.917 1.00 74.25 143 TRP A CA 1
ATOM 1175 C C . TRP A 1 143 ? -7.945 -0.961 20.198 1.00 74.25 143 TRP A C 1
ATOM 1177 O O . TRP A 1 143 ? -7.235 0.026 20.022 1.00 74.25 143 TRP A O 1
ATOM 1187 N N . ILE A 1 144 ? -9.206 -0.853 20.642 1.00 74.75 144 ILE A N 1
ATOM 1188 C CA . ILE A 1 144 ? -9.833 0.431 21.019 1.00 74.75 144 ILE A CA 1
ATOM 1189 C C . ILE A 1 144 ? -9.521 0.806 22.477 1.00 74.75 144 ILE A C 1
ATOM 1191 O O . ILE A 1 144 ? -9.576 1.984 22.837 1.00 74.75 144 ILE A O 1
ATOM 1195 N N . ILE A 1 145 ? -9.187 -0.170 23.329 1.00 73.38 145 ILE A N 1
ATOM 1196 C CA . ILE A 1 145 ? -8.947 0.063 24.757 1.00 73.38 145 ILE A CA 1
ATOM 1197 C C . ILE A 1 145 ? -7.460 0.402 24.972 1.00 73.38 145 ILE A C 1
ATOM 1199 O O . ILE A 1 145 ? -6.594 -0.387 24.594 1.00 73.38 145 ILE A O 1
ATOM 1203 N N . PRO A 1 146 ? -7.124 1.542 25.610 1.00 70.31 146 PRO A N 1
ATOM 1204 C CA . PRO A 1 146 ? -5.748 1.865 25.979 1.00 70.31 146 PRO A CA 1
ATOM 1205 C C . PRO A 1 146 ? -5.114 0.755 26.823 1.00 70.31 146 PRO A C 1
ATOM 1207 O O . PRO A 1 146 ? -5.743 0.260 27.755 1.00 70.31 146 PRO A O 1
ATOM 1210 N N . VAL A 1 147 ? -3.845 0.420 26.572 1.00 70.38 147 VAL A N 1
ATOM 1211 C CA . VAL A 1 147 ? -3.137 -0.688 27.250 1.00 70.38 147 VAL A CA 1
ATOM 1212 C C . VAL A 1 147 ? -3.232 -0.604 28.779 1.00 70.38 147 VAL A C 1
ATOM 1214 O O . VAL A 1 147 ? -3.514 -1.602 29.438 1.00 70.38 147 VAL A O 1
ATOM 1217 N N . ASN A 1 148 ? -3.096 0.596 29.350 1.00 68.88 148 ASN A N 1
ATOM 1218 C CA . ASN A 1 148 ? -3.219 0.808 30.796 1.00 68.88 148 ASN A CA 1
ATOM 1219 C C . ASN A 1 148 ? -4.603 0.387 31.323 1.00 68.88 148 ASN A C 1
ATOM 1221 O O . ASN A 1 148 ? -4.709 -0.215 32.385 1.00 68.88 148 ASN A O 1
ATOM 1225 N N . GLN A 1 149 ? -5.661 0.642 30.548 1.00 69.69 149 GLN A N 1
ATOM 1226 C CA . GLN A 1 149 ? -7.024 0.240 30.893 1.00 69.69 149 GLN A CA 1
ATOM 1227 C C . GLN A 1 149 ? -7.259 -1.255 30.680 1.00 69.69 149 GLN A C 1
ATOM 1229 O O . GLN A 1 149 ? -8.088 -1.830 31.380 1.00 69.69 149 GLN A O 1
ATOM 1234 N N . VAL A 1 150 ? -6.547 -1.891 29.744 1.00 70.56 150 VAL A N 1
ATOM 1235 C CA . VAL A 1 150 ? -6.604 -3.347 29.563 1.00 70.56 150 VAL A CA 1
ATOM 1236 C C . VAL A 1 150 ? -6.060 -4.042 30.812 1.00 70.56 150 VAL A C 1
ATOM 1238 O O . VAL A 1 150 ? -6.731 -4.896 31.382 1.00 70.56 150 VAL A O 1
ATOM 1241 N N . ILE A 1 151 ? -4.883 -3.622 31.282 1.00 69.06 151 ILE A N 1
ATOM 1242 C CA . ILE A 1 151 ? -4.229 -4.188 32.473 1.00 69.06 151 ILE A CA 1
ATOM 1243 C C . ILE A 1 151 ? -5.071 -3.950 33.732 1.00 69.06 151 ILE A C 1
ATOM 1245 O O . ILE A 1 151 ? -5.163 -4.812 34.602 1.00 69.06 151 ILE A O 1
ATOM 1249 N N . GLU A 1 152 ? -5.700 -2.779 33.840 1.00 67.50 152 GLU A N 1
ATOM 1250 C CA . GLU A 1 152 ? -6.519 -2.445 35.001 1.00 67.50 152 GLU A CA 1
ATOM 1251 C C . GLU A 1 152 ? -7.880 -3.143 35.014 1.00 67.50 152 GLU A C 1
ATOM 1253 O O . GLU A 1 152 ? -8.414 -3.331 36.105 1.00 67.50 152 GLU A O 1
ATOM 1258 N N . ASN A 1 153 ? -8.465 -3.495 33.865 1.00 64.31 153 ASN A N 1
ATOM 1259 C CA . ASN A 1 153 ? -9.844 -3.992 33.795 1.00 64.31 153 ASN A CA 1
ATOM 1260 C C . ASN A 1 153 ? -9.982 -5.469 33.417 1.00 64.31 153 ASN A C 1
ATOM 1262 O O . ASN A 1 153 ? -11.050 -6.024 33.657 1.00 64.31 153 ASN A O 1
ATOM 1266 N N . PHE A 1 154 ? -8.950 -6.113 32.865 1.00 66.38 154 PHE A N 1
ATOM 1267 C CA . PHE A 1 154 ? -9.018 -7.525 32.488 1.00 66.38 154 PHE A CA 1
ATOM 1268 C C . PHE A 1 154 ? -8.126 -8.395 33.379 1.00 66.38 154 PHE A C 1
ATOM 1270 O O . PHE A 1 154 ? -6.978 -8.032 33.645 1.00 66.38 154 PHE A O 1
ATOM 1277 N N . PRO A 1 155 ? -8.615 -9.561 33.839 1.00 58.38 155 PRO A N 1
ATOM 1278 C CA . PRO A 1 155 ? -7.767 -10.528 34.520 1.00 58.38 155 PRO A CA 1
ATOM 1279 C C . PRO A 1 155 ? -6.668 -11.014 33.563 1.00 58.38 155 PRO A C 1
ATOM 1281 O O . PRO A 1 155 ? -6.926 -11.296 32.395 1.00 58.38 155 PRO A O 1
ATOM 1284 N N . ILE A 1 156 ? -5.436 -11.135 34.070 1.00 57.12 156 ILE A N 1
ATOM 1285 C CA . ILE A 1 156 ? -4.246 -11.546 33.292 1.00 57.12 156 ILE A CA 1
ATOM 1286 C C . ILE A 1 156 ? -4.383 -12.993 32.762 1.00 57.12 156 ILE A C 1
ATOM 1288 O O . ILE A 1 156 ? -3.676 -13.394 31.843 1.00 57.12 156 ILE A O 1
ATOM 1292 N N . TYR A 1 157 ? -5.346 -13.760 33.279 1.00 52.94 157 TYR A N 1
ATOM 1293 C CA . TYR A 1 157 ? -5.716 -15.079 32.774 1.00 52.94 157 TYR A CA 1
ATOM 1294 C C . TYR A 1 157 ? -7.022 -14.995 31.979 1.00 52.94 157 TYR A C 1
ATOM 1296 O O . TYR A 1 157 ? -8.102 -14.890 32.559 1.00 52.94 157 TYR A O 1
ATOM 1304 N N . ASN A 1 158 ? -6.927 -15.051 30.650 1.00 46.16 158 ASN A N 1
ATOM 1305 C CA . ASN A 1 158 ? -8.085 -15.209 29.775 1.00 46.16 158 ASN A CA 1
ATOM 1306 C C . ASN A 1 158 ? -7.759 -16.232 28.673 1.00 46.16 158 ASN A C 1
ATOM 1308 O O . ASN A 1 158 ? -7.009 -15.934 27.745 1.00 46.16 158 ASN A O 1
ATOM 1312 N N . ASP A 1 159 ? -8.342 -17.430 28.770 1.00 49.72 159 ASP A N 1
ATOM 1313 C CA . ASP A 1 159 ? -8.164 -18.559 27.835 1.00 49.72 159 ASP A CA 1
ATOM 1314 C C . ASP A 1 159 ? -8.680 -18.283 26.406 1.00 49.72 159 ASP A C 1
ATOM 1316 O O . ASP A 1 159 ? -8.509 -19.102 25.506 1.00 49.72 159 ASP A O 1
ATOM 1320 N N . LYS A 1 160 ? -9.312 -17.125 26.173 1.00 44.53 160 LYS A N 1
ATOM 1321 C CA . LYS A 1 160 ? -9.940 -16.740 24.897 1.00 44.53 160 LYS A CA 1
ATOM 1322 C C . LYS A 1 160 ? -9.028 -15.971 23.929 1.00 44.53 160 LYS A C 1
ATOM 1324 O O . LYS A 1 160 ? -9.521 -15.442 22.939 1.00 44.53 160 LYS A O 1
ATOM 1329 N N . LEU A 1 161 ? -7.728 -15.884 24.215 1.00 39.41 161 LEU A N 1
ATOM 1330 C CA . LEU A 1 161 ? -6.715 -15.312 23.310 1.00 39.41 161 LEU A CA 1
ATOM 1331 C C . LEU A 1 161 ? -5.902 -16.386 22.555 1.00 39.41 161 LEU A C 1
ATOM 1333 O O . LEU A 1 161 ? -4.819 -16.085 22.055 1.00 39.41 161 LEU A O 1
ATOM 1337 N N . ARG A 1 162 ? -6.402 -17.627 22.492 1.00 32.25 162 ARG A N 1
ATOM 1338 C CA . ARG A 1 162 ? -5.893 -18.666 21.584 1.00 32.25 162 ARG A CA 1
ATOM 1339 C C . ARG A 1 162 ? -6.586 -18.610 20.232 1.00 32.25 162 ARG A C 1
ATOM 1341 O O . ARG A 1 162 ? -7.820 -18.411 20.228 1.00 32.25 162 ARG A O 1
#

pLDDT: mean 83.16, std 11.7, range [32.25, 98.19]

Organism: NCBI:txid1478

Sequence (162 aa):
MNKQEKVTKYFALFTRLEVIAPKTAAMMVDFLSKYVPIPKEFHKSWELKSLHDWMTENQNFEAERIENNIKSEQDYQKKLITSIVSSSTWLNQINGITESQKRDLVAWKNFIKRYGKGTGNNKRYLADARKEMEKAQSAIPVWIIPVNQVIENFPIYNDKLR

Foldseek 3Di:
DPPVVVVVVVVVVLVVCCVVPVPVSVVVVVCVVPDDDDDPCNVVVVVVVVVVVVCVVCVVVPPVVVVVVVVVVVVVVVVVVVVVVVVVVVVVLVVQFDPLLVVLVVLLVVLVVQCPPVDDPSVVSLVVSLVSCVVNVVSDDPVVDPPVVCVSRDDPDDPPPD

Secondary structure (DSSP, 8-state):
--HHHHHHHHHHHHHHHHHH-HHHHHHHHHHTTS--PPPTTHHHHHHHHHHHHHHHHTTT--HHHHHHHHHHHHHHHHHHHHHHHHHHHHHHHHHH--HHHHHHHHHHHHHHHHHTT--GGGGHHHHHHHHHHHHHGGGS-GGGS-HHHHHHHS-S--GGG-

Radius of gyration: 40.75 Å; chains: 1; bounding box: 70×30×112 Å